Protein AF-A0A7S1RAP7-F1 (afdb_monomer_lite)

Organism: Alexandrium catenella (NCBI:txid2925)

Secondary structure (DSSP, 8-state):
-TTEEEEETTEEE-TTS-GGGG--TT-S----EEEE--HHHHHHHTT--HHHHHHHHHHHHHHGGGGHHHHHHHHHHGGG-SSHHHHHHHHHHHHHH--TT-HHHHHHHHHHHT-SSHHHHHHHHHHHHHHPPTT-HHHHHHHGGGGG-SSHHHH-

InterPro domains:
  IPR011989 Armadillo-like helical [G3DSA:1.25.10.10] (19-156)
  IPR016024 Armadillo-type fold [SSF48371] (42-155)

Foldseek 3Di:
DVFKFKDQPNDTDDPPDDPVVQDPDPDPDGDIDIGGHCVCLLCQCPVLPVVSLLVSLVVLLVCAQVNPLVSLVSLLVQLPPPDLVSNLSSLVSLLRRAALVDPSNVVSLLVQCPDPDVSSVLSSLSSLVSRDDVPRPSSCVSLVVQCPPPDPSSND

pLDDT: mean 91.18, std 7.58, range [53.53, 98.44]

Structure (mmCIF, N/CA/C/O backbone):
data_AF-A0A7S1RAP7-F1
#
_entry.id   AF-A0A7S1RAP7-F1
#
loop_
_atom_site.group_PDB
_atom_site.id
_atom_site.type_symbol
_atom_site.label_atom_id
_atom_site.label_alt_id
_atom_site.label_comp_id
_atom_site.label_asym_id
_atom_site.label_entity_id
_atom_site.label_seq_id
_atom_site.pdbx_PDB_ins_code
_atom_site.Cartn_x
_atom_site.Cartn_y
_atom_site.Cartn_z
_atom_site.occupancy
_atom_site.B_iso_or_equiv
_atom_site.auth_seq_id
_atom_site.auth_comp_id
_atom_site.auth_asym_id
_atom_site.auth_atom_id
_atom_site.pdbx_PDB_model_num
ATOM 1 N N . PRO A 1 1 ? -13.282 5.030 11.532 1.00 53.53 1 PRO A N 1
ATOM 2 C CA . PRO A 1 1 ? -12.925 4.184 10.369 1.00 53.53 1 PRO A CA 1
ATOM 3 C C . PRO A 1 1 ? -13.540 2.793 10.525 1.00 53.53 1 PRO A C 1
ATOM 5 O O . PRO A 1 1 ? -13.659 2.350 11.657 1.00 53.53 1 PRO A O 1
ATOM 8 N N . LYS A 1 2 ? -13.886 2.085 9.442 1.00 67.62 2 LYS A N 1
ATOM 9 C CA . LYS A 1 2 ? -14.510 0.740 9.513 1.00 67.62 2 LYS A CA 1
ATOM 10 C C . LYS A 1 2 ? -13.645 -0.354 10.165 1.00 67.62 2 LYS A C 1
ATOM 12 O O . LYS A 1 2 ? -14.084 -1.491 10.282 1.00 67.62 2 LYS A O 1
ATOM 17 N N . PHE A 1 3 ? -12.412 -0.019 10.530 1.00 70.75 3 PHE A N 1
ATOM 18 C CA . PHE A 1 3 ? -11.390 -0.931 11.033 1.00 70.75 3 PHE A CA 1
ATOM 19 C C . PHE A 1 3 ? -11.007 -0.641 12.479 1.00 70.75 3 PHE A C 1
ATOM 21 O O . PHE A 1 3 ? -9.949 -1.085 12.894 1.00 70.75 3 PHE A O 1
ATOM 28 N N . GLN A 1 4 ? -11.785 0.152 13.220 1.00 77.94 4 GLN A N 1
ATOM 29 C CA . GLN A 1 4 ? -11.445 0.538 14.587 1.00 77.94 4 GLN A CA 1
ATOM 30 C C . GLN A 1 4 ? -12.553 0.116 15.554 1.00 77.94 4 GLN A C 1
ATOM 32 O O . GLN A 1 4 ? -13.726 0.332 15.264 1.00 77.94 4 GLN A O 1
ATOM 37 N N . ALA A 1 5 ? -12.167 -0.440 16.695 1.00 83.44 5 ALA A N 1
ATOM 38 C CA . ALA A 1 5 ? -13.033 -0.700 17.836 1.00 83.44 5 ALA A CA 1
ATOM 39 C C . ALA A 1 5 ? -12.399 -0.060 19.073 1.00 83.44 5 ALA A C 1
ATOM 41 O O . ALA A 1 5 ? -11.180 -0.121 19.249 1.00 83.44 5 ALA A O 1
ATOM 42 N N . LEU A 1 6 ? -13.203 0.582 19.914 1.00 87.44 6 LEU A N 1
ATOM 43 C CA . LEU A 1 6 ? -12.732 1.144 21.175 1.00 87.44 6 LEU A CA 1
ATOM 44 C C . LEU A 1 6 ? -13.048 0.148 22.287 1.00 87.44 6 LEU A C 1
ATOM 46 O O . LEU A 1 6 ? -14.183 -0.295 22.392 1.00 87.44 6 LEU A O 1
ATOM 50 N N . LEU A 1 7 ? -12.062 -0.218 23.101 1.00 89.44 7 LEU A N 1
ATOM 51 C CA . LEU A 1 7 ? -12.239 -1.142 24.218 1.00 89.44 7 LEU A CA 1
ATOM 52 C C . LEU A 1 7 ? -12.009 -0.440 25.558 1.00 89.44 7 LEU A C 1
ATOM 54 O O . LEU A 1 7 ? -11.072 0.348 25.687 1.00 89.44 7 LEU A O 1
ATOM 58 N N . HIS A 1 8 ? -12.799 -0.787 26.572 1.00 89.56 8 HIS A N 1
ATOM 59 C CA . HIS A 1 8 ? -12.528 -0.493 27.981 1.00 89.56 8 HIS A CA 1
ATOM 60 C C . HIS A 1 8 ? -12.291 -1.818 28.720 1.00 89.56 8 HIS A C 1
ATOM 62 O O . HIS A 1 8 ? -13.194 -2.650 28.846 1.00 89.56 8 HIS A O 1
ATOM 68 N N . GLY A 1 9 ? -11.051 -2.065 29.154 1.00 87.25 9 GLY A N 1
ATOM 69 C CA . GLY A 1 9 ? -10.633 -3.401 29.588 1.00 87.25 9 GLY A CA 1
ATOM 70 C C . GLY A 1 9 ? -10.751 -4.410 28.439 1.00 87.25 9 GLY A C 1
ATOM 71 O O . GLY A 1 9 ? -10.025 -4.315 27.453 1.00 87.25 9 GLY A O 1
ATOM 72 N N . THR A 1 10 ? -11.673 -5.366 28.559 1.00 86.19 10 THR A N 1
ATOM 73 C CA . THR A 1 10 ? -11.987 -6.360 27.515 1.00 86.19 10 THR A CA 1
ATOM 74 C C . THR A 1 10 ? -13.326 -6.114 26.814 1.00 86.19 10 THR A C 1
ATOM 76 O O . THR A 1 10 ? -13.674 -6.869 25.907 1.00 86.19 10 THR A O 1
ATOM 79 N N . ALA A 1 11 ? -14.087 -5.094 27.222 1.00 87.62 11 ALA A N 1
ATOM 80 C CA . ALA A 1 11 ? -15.400 -4.787 26.663 1.00 87.62 11 ALA A CA 1
ATOM 81 C C . ALA A 1 11 ? -15.286 -3.806 25.492 1.00 87.62 11 ALA A C 1
ATOM 83 O O . ALA A 1 11 ? -14.575 -2.808 25.595 1.00 87.62 11 ALA A O 1
ATOM 84 N N . GLU A 1 12 ? -16.000 -4.074 24.398 1.00 89.12 12 GLU A N 1
ATOM 85 C CA . GLU A 1 12 ? -16.133 -3.133 23.284 1.00 89.12 12 GLU A CA 1
ATOM 86 C C . GLU A 1 12 ? -17.123 -2.021 23.634 1.00 89.12 12 GLU A C 1
ATOM 88 O O . GLU A 1 12 ? -18.211 -2.279 24.148 1.00 89.12 12 GLU A O 1
ATOM 93 N N . VAL A 1 13 ? -16.719 -0.782 23.366 1.00 89.19 13 VAL A N 1
ATOM 94 C CA . VAL A 1 13 ? -17.472 0.440 23.634 1.00 89.19 13 VAL A CA 1
ATOM 95 C C . VAL A 1 13 ? -18.263 0.803 22.375 1.00 89.19 13 VAL A C 1
ATOM 97 O O . VAL A 1 13 ? -17.648 1.104 21.345 1.00 89.19 13 VAL A O 1
ATOM 100 N N . PRO A 1 14 ? -19.607 0.791 22.423 1.00 87.56 14 PRO A N 1
ATOM 101 C CA . PRO A 1 14 ? -20.440 1.175 21.289 1.00 87.56 14 PRO A CA 1
ATOM 102 C C . PRO A 1 14 ? -20.191 2.623 20.854 1.00 87.56 14 PRO A C 1
ATOM 104 O O . PRO A 1 14 ? -20.021 3.507 21.690 1.00 87.56 14 PRO A O 1
ATOM 107 N N . GLU A 1 15 ? -20.273 2.904 19.549 1.00 82.75 15 GLU A N 1
ATOM 108 C CA . GLU A 1 15 ? -20.120 4.275 19.019 1.00 82.75 15 GLU A CA 1
ATOM 109 C C . GLU A 1 15 ? -21.159 5.268 19.577 1.00 82.75 15 GLU A C 1
ATOM 111 O O . GLU A 1 15 ? -20.955 6.479 19.519 1.00 82.75 15 GLU A O 1
ATOM 116 N N . THR A 1 16 ? -22.282 4.770 20.099 1.00 87.50 16 THR A N 1
ATOM 117 C CA . THR A 1 16 ? -23.372 5.577 20.664 1.00 87.50 16 THR A CA 1
ATOM 118 C C . THR A 1 16 ? -23.167 5.958 22.123 1.00 87.50 16 THR A C 1
ATOM 120 O O . THR A 1 16 ? -23.862 6.848 22.620 1.00 87.50 16 THR A O 1
ATOM 123 N N . ASP A 1 17 ? -22.261 5.280 22.821 1.00 89.12 17 ASP A N 1
ATOM 124 C CA . ASP A 1 17 ? -22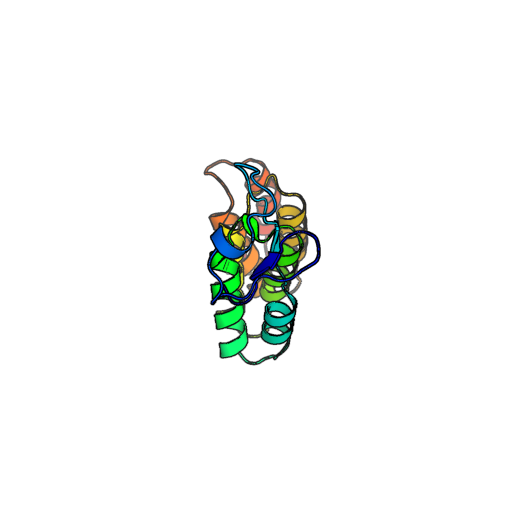.116 5.443 24.258 1.00 89.12 17 ASP A CA 1
ATOM 125 C C . ASP A 1 17 ? -21.268 6.670 24.580 1.00 89.12 17 ASP A C 1
ATOM 127 O O . ASP A 1 17 ? -20.271 6.980 23.923 1.00 89.12 17 ASP A O 1
ATOM 131 N N . ARG A 1 18 ? -21.663 7.391 25.631 1.00 85.94 18 ARG A N 1
ATOM 132 C CA . ARG A 1 18 ? -20.862 8.508 26.124 1.00 85.94 18 ARG A CA 1
ATOM 133 C C . ARG A 1 18 ? -19.712 7.984 26.978 1.00 85.94 18 ARG A C 1
ATOM 135 O O . ARG A 1 18 ? -19.898 7.098 27.806 1.00 85.94 18 ARG A O 1
ATOM 142 N N . ILE A 1 19 ? -18.541 8.598 26.829 1.00 82.25 19 ILE A N 1
ATOM 143 C CA . ILE A 1 19 ? -17.320 8.229 27.563 1.00 82.25 19 ILE A CA 1
ATOM 144 C C . ILE A 1 19 ? -17.509 8.299 29.091 1.00 82.25 19 ILE A C 1
ATOM 146 O O . ILE A 1 19 ? -16.968 7.465 29.811 1.00 82.25 19 ILE A O 1
ATOM 150 N N . ASP A 1 20 ? -18.299 9.253 29.596 1.00 84.62 20 ASP A N 1
ATOM 151 C CA . ASP A 1 20 ? -18.559 9.427 31.032 1.00 84.62 20 ASP A CA 1
ATOM 152 C C . ASP A 1 20 ? -19.369 8.279 31.652 1.00 84.62 20 ASP A C 1
ATOM 154 O O . ASP A 1 20 ? -19.248 8.032 32.849 1.00 84.62 20 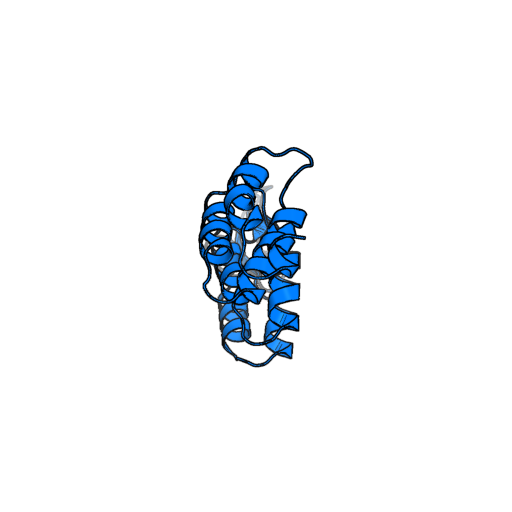ASP A O 1
ATOM 158 N N . ALA A 1 21 ? -20.123 7.520 30.850 1.00 86.62 21 ALA A N 1
ATOM 159 C CA . ALA A 1 21 ? -20.831 6.330 31.323 1.00 86.62 21 ALA A CA 1
ATOM 160 C C . ALA A 1 21 ? -19.885 5.188 31.745 1.00 86.62 21 ALA A C 1
ATOM 162 O O . ALA A 1 21 ? -20.306 4.281 32.457 1.00 86.62 21 ALA A O 1
ATOM 163 N N . TRP A 1 22 ? -18.616 5.244 31.331 1.00 85.75 22 TRP A N 1
ATOM 164 C CA . TRP A 1 22 ? -17.597 4.223 31.592 1.00 85.75 22 TRP A CA 1
ATOM 165 C C . TRP A 1 22 ? -16.610 4.630 32.701 1.00 85.75 22 TRP A C 1
ATOM 167 O O . TRP A 1 22 ? -15.641 3.920 32.964 1.00 85.75 22 TRP A O 1
ATOM 177 N N . ALA A 1 23 ? -16.842 5.765 33.368 1.00 83.38 23 ALA A N 1
ATOM 178 C CA . ALA A 1 23 ? -16.041 6.207 34.504 1.00 83.38 23 ALA A CA 1
ATOM 179 C C . ALA A 1 23 ? -16.481 5.494 35.794 1.00 83.38 23 ALA A C 1
ATOM 181 O O . ALA A 1 23 ? -17.446 5.893 36.447 1.00 83.38 23 ALA A O 1
ATOM 182 N N . GLU A 1 24 ? -15.777 4.430 36.183 1.00 71.75 24 GLU A N 1
ATOM 183 C CA . GLU A 1 24 ? -16.052 3.734 37.443 1.00 71.75 24 GLU A CA 1
ATOM 184 C C . GLU A 1 24 ? -15.458 4.470 38.662 1.00 71.75 24 GLU A C 1
ATOM 186 O O . GLU A 1 24 ? -14.290 4.859 38.689 1.00 71.75 24 GLU A O 1
ATOM 191 N N . GLY A 1 25 ? -16.261 4.603 39.723 1.00 65.44 25 GLY A N 1
ATOM 192 C CA . GLY A 1 25 ? -15.756 4.665 41.101 1.00 65.44 25 GLY A CA 1
ATOM 193 C C . GLY A 1 25 ? -14.949 5.899 41.522 1.00 65.44 25 GLY A C 1
ATOM 194 O O . GLY A 1 25 ? -14.144 5.787 42.442 1.00 65.44 25 GLY A O 1
ATOM 195 N N . GLY A 1 26 ? -15.150 7.067 40.904 1.00 66.94 26 GLY A N 1
ATOM 196 C CA . GLY A 1 26 ? -14.504 8.315 41.345 1.00 66.94 26 GLY A CA 1
ATOM 197 C C . GLY A 1 26 ? -13.032 8.451 40.940 1.00 66.94 26 GLY A C 1
ATOM 198 O O . GLY A 1 26 ? -12.330 9.300 41.483 1.00 66.94 26 GLY A O 1
ATOM 199 N N . SER A 1 27 ? -12.563 7.629 39.997 1.00 68.38 27 SER A N 1
ATOM 200 C CA . SER A 1 27 ? -11.304 7.877 39.295 1.00 68.38 27 SER A CA 1
ATOM 201 C C . SER A 1 27 ? -11.463 9.071 38.352 1.00 68.38 27 SER A C 1
ATOM 203 O O . SER A 1 27 ? -12.365 9.084 37.514 1.00 68.38 27 SER A O 1
ATOM 205 N N . ASP A 1 28 ? -10.540 10.030 38.421 1.00 80.56 28 ASP A N 1
ATOM 206 C CA . ASP A 1 28 ? -10.475 11.166 37.488 1.00 80.56 28 ASP A CA 1
ATOM 207 C C . ASP A 1 28 ? -9.982 10.757 36.083 1.00 80.56 28 ASP A C 1
ATOM 209 O O . ASP A 1 28 ? -9.824 11.596 35.196 1.00 80.56 28 ASP A O 1
ATOM 213 N N . THR A 1 29 ? -9.673 9.474 35.856 1.00 80.44 29 THR A N 1
ATOM 214 C CA . THR A 1 29 ? -9.136 8.971 34.584 1.00 80.44 29 THR A CA 1
ATOM 215 C C . THR A 1 29 ? -9.824 7.680 34.150 1.00 80.44 29 THR A C 1
ATOM 217 O O . THR A 1 29 ? -9.908 6.720 34.917 1.00 80.44 29 THR A O 1
ATOM 220 N N . VAL A 1 30 ? -10.247 7.650 32.882 1.00 86.31 30 VAL A N 1
ATOM 221 C CA . VAL A 1 30 ? -10.772 6.470 32.178 1.00 86.31 30 VAL A CA 1
ATOM 222 C C . VAL A 1 30 ? -9.815 6.133 31.042 1.00 86.31 30 VAL A C 1
ATOM 224 O O . VAL A 1 30 ? -9.386 7.023 30.307 1.00 86.31 30 VAL A O 1
ATOM 227 N N . SER A 1 31 ? -9.452 4.860 30.908 1.00 86.81 31 SER A N 1
ATOM 228 C CA . SER A 1 31 ? -8.505 4.401 29.887 1.00 86.81 31 SER A CA 1
ATOM 229 C C . SER A 1 31 ? -9.219 3.557 28.845 1.00 86.81 31 SER A C 1
ATOM 231 O O . SER A 1 31 ? -9.884 2.584 29.186 1.00 86.81 31 SER A O 1
ATOM 233 N N . PHE A 1 32 ? -9.022 3.885 27.571 1.00 88.44 32 PHE A N 1
ATOM 234 C CA . PHE A 1 32 ? -9.533 3.094 26.457 1.00 88.44 32 PHE A CA 1
ATOM 235 C C . PHE A 1 32 ? -8.389 2.589 25.584 1.00 88.44 32 PHE A C 1
ATOM 237 O O . PHE A 1 32 ? -7.374 3.264 25.413 1.00 88.44 32 PHE A O 1
ATOM 244 N N . THR A 1 33 ? -8.578 1.412 24.999 1.00 87.12 33 THR A N 1
ATOM 245 C CA . THR A 1 33 ? -7.673 0.826 24.009 1.00 87.12 33 THR A CA 1
ATOM 246 C C . THR A 1 33 ? -8.339 0.864 22.643 1.00 87.12 33 THR A C 1
ATOM 248 O O . THR A 1 33 ? -9.404 0.285 22.459 1.00 87.12 33 THR A O 1
ATOM 251 N N . LEU A 1 34 ? -7.716 1.523 21.668 1.00 82.75 34 LEU A N 1
ATOM 252 C CA . LEU A 1 34 ? -8.165 1.461 20.279 1.00 82.75 34 LEU A CA 1
ATOM 253 C C . LEU A 1 34 ? -7.590 0.203 19.616 1.00 82.75 34 LEU A C 1
ATOM 255 O O . LEU A 1 34 ? -6.373 0.073 19.488 1.00 82.75 34 LEU A O 1
ATOM 259 N N . VAL A 1 35 ? -8.455 -0.706 19.176 1.00 80.44 35 VAL A N 1
ATOM 260 C CA . VAL A 1 35 ? -8.078 -1.912 18.432 1.00 80.44 35 VAL A CA 1
ATOM 261 C C . VAL A 1 35 ? -8.360 -1.704 16.955 1.00 80.44 35 VAL A C 1
ATOM 263 O O . VAL A 1 35 ? -9.476 -1.361 16.569 1.00 80.44 35 VAL A O 1
ATOM 266 N N . LEU A 1 36 ? -7.346 -1.943 16.122 1.00 75.69 36 LEU A N 1
ATOM 267 C CA . LEU A 1 36 ? -7.487 -1.926 14.671 1.00 75.69 36 LEU A CA 1
ATOM 268 C C . LEU A 1 36 ? -7.672 -3.351 14.132 1.00 75.69 36 LEU A C 1
ATOM 270 O O . LEU A 1 36 ? -6.820 -4.209 14.357 1.0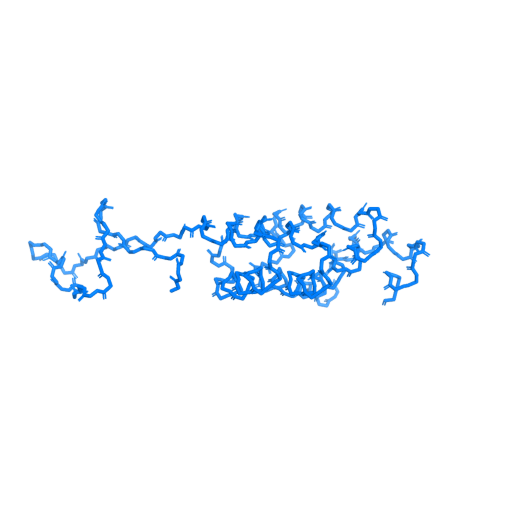0 75.69 36 LEU A O 1
ATOM 274 N N . THR A 1 37 ? -8.756 -3.609 13.393 1.00 82.44 37 THR A N 1
ATOM 275 C CA . THR A 1 37 ? -9.021 -4.903 12.737 1.00 82.44 37 THR A CA 1
ATOM 276 C C . THR A 1 37 ? -9.014 -4.755 11.216 1.00 82.44 37 THR A C 1
ATOM 278 O O . THR A 1 37 ? -9.801 -4.019 10.624 1.00 82.44 37 THR A O 1
ATOM 281 N N . LEU A 1 38 ? -8.110 -5.476 10.548 1.00 86.62 38 LEU A N 1
ATOM 282 C CA . LEU A 1 38 ? -7.910 -5.361 9.096 1.00 86.62 38 LEU A CA 1
ATOM 283 C C . LEU A 1 38 ? -8.620 -6.458 8.287 1.00 86.62 38 LEU A C 1
ATOM 285 O O . LEU A 1 38 ? -8.445 -6.528 7.075 1.00 86.62 38 LEU A O 1
ATOM 289 N N . ASP A 1 39 ? -9.439 -7.308 8.911 1.00 87.50 39 ASP A N 1
ATOM 290 C CA . ASP A 1 39 ? -10.080 -8.439 8.222 1.00 87.50 39 ASP A CA 1
ATOM 291 C C . ASP A 1 39 ? -11.045 -7.997 7.121 1.00 87.50 39 ASP A C 1
ATOM 293 O O . ASP A 1 39 ? -11.083 -8.589 6.042 1.00 87.50 39 ASP A O 1
ATOM 297 N N . SER A 1 40 ? -11.807 -6.931 7.365 1.00 86.12 40 SER A N 1
ATOM 298 C CA . SER A 1 40 ? -12.693 -6.357 6.350 1.00 86.12 40 SER A CA 1
ATOM 299 C C . SER A 1 40 ? -11.900 -5.752 5.188 1.00 86.12 40 SER A C 1
ATOM 301 O O . SER A 1 40 ? -12.312 -5.903 4.038 1.00 86.12 40 SER A O 1
ATOM 303 N N . ALA A 1 41 ? -10.749 -5.127 5.470 1.00 91.69 41 ALA A N 1
ATOM 304 C CA . ALA A 1 41 ? -9.843 -4.626 4.438 1.00 91.69 41 ALA A CA 1
ATOM 305 C C . ALA A 1 41 ? -9.281 -5.790 3.612 1.00 91.69 41 ALA A C 1
ATOM 307 O O . ALA A 1 41 ? -9.404 -5.785 2.392 1.00 91.69 41 ALA A O 1
ATOM 308 N N . ARG A 1 42 ? -8.765 -6.835 4.273 1.00 94.25 42 ARG A N 1
ATOM 309 C CA . ARG A 1 42 ? -8.254 -8.053 3.630 1.00 94.25 42 ARG A CA 1
ATOM 310 C C . ARG A 1 42 ? -9.295 -8.676 2.698 1.00 94.25 42 ARG A C 1
ATOM 312 O O . ARG A 1 42 ? -9.029 -8.828 1.512 1.00 94.25 42 ARG A O 1
ATOM 319 N N . LYS A 1 43 ? -10.510 -8.936 3.194 1.00 93.75 43 LYS A N 1
ATOM 320 C CA . LYS A 1 43 ? -11.607 -9.509 2.390 1.00 93.75 43 LYS A CA 1
ATOM 321 C C . LYS A 1 43 ? -11.969 -8.645 1.181 1.00 93.75 43 LYS A C 1
ATOM 323 O O . LYS A 1 43 ? -12.353 -9.171 0.140 1.00 93.75 43 LYS A O 1
ATOM 328 N N . ALA A 1 44 ? -11.908 -7.322 1.319 1.00 94.62 44 ALA A N 1
ATOM 329 C CA . ALA A 1 44 ? -12.174 -6.410 0.214 1.00 94.62 44 ALA A CA 1
ATOM 330 C C . ALA A 1 44 ? -11.042 -6.435 -0.828 1.00 94.62 44 ALA A C 1
ATOM 332 O O . ALA A 1 44 ? -11.337 -6.501 -2.022 1.00 94.62 44 ALA A O 1
ATOM 333 N N . LEU A 1 45 ? -9.779 -6.474 -0.388 1.00 96.25 45 LEU A N 1
ATOM 334 C CA . LEU A 1 45 ? -8.606 -6.604 -1.259 1.00 96.25 45 LEU A CA 1
ATOM 335 C C . LEU A 1 45 ? -8.580 -7.945 -2.019 1.00 96.25 45 LEU A C 1
ATOM 337 O O . LEU A 1 45 ? -8.258 -7.975 -3.203 1.00 96.25 45 LEU A O 1
ATOM 341 N N . GLU A 1 46 ? -9.006 -9.036 -1.380 1.00 95.19 46 GLU A N 1
ATOM 342 C CA . GLU A 1 46 ? -9.083 -10.388 -1.964 1.00 95.19 46 GLU A CA 1
ATOM 343 C C . GLU A 1 46 ? -10.298 -10.599 -2.883 1.00 95.19 46 GLU A C 1
ATOM 345 O O . GLU A 1 46 ? -10.412 -11.623 -3.550 1.00 95.19 46 GLU A O 1
ATOM 350 N N . SER A 1 47 ? -11.238 -9.652 -2.934 1.00 94.56 47 SER A N 1
ATOM 351 C CA . SER A 1 47 ? -12.520 -9.868 -3.617 1.00 94.56 47 SER A CA 1
ATOM 352 C C . SER A 1 47 ? -12.443 -9.879 -5.148 1.00 94.56 47 SER A C 1
ATOM 354 O O . SER A 1 47 ? -13.464 -10.129 -5.790 1.00 94.56 47 SER A O 1
ATOM 356 N N . HIS A 1 48 ? -11.282 -9.550 -5.733 1.00 92.06 48 HIS A N 1
ATOM 357 C CA . HIS A 1 48 ? -11.078 -9.322 -7.174 1.00 92.06 48 HIS A CA 1
ATOM 358 C C . HIS A 1 48 ? -12.090 -8.349 -7.808 1.00 92.06 48 HIS A C 1
ATOM 360 O O . HIS A 1 48 ? -12.272 -8.303 -9.025 1.00 92.06 48 HIS A O 1
ATOM 366 N N . ASN A 1 49 ? -12.765 -7.556 -6.977 1.00 97.31 49 ASN A N 1
ATOM 367 C CA . ASN A 1 49 ? -13.649 -6.495 -7.398 1.00 97.31 49 ASN A CA 1
ATOM 368 C C . ASN A 1 49 ? -12.886 -5.179 -7.267 1.00 97.31 49 ASN A C 1
ATOM 370 O O . ASN A 1 49 ? -12.654 -4.709 -6.152 1.00 97.31 49 ASN A O 1
ATOM 374 N N . ARG A 1 50 ? -12.537 -4.593 -8.417 1.00 97.56 50 ARG A N 1
ATOM 375 C CA . ARG A 1 50 ? -11.763 -3.350 -8.521 1.00 97.56 50 ARG A CA 1
ATOM 376 C C . ARG A 1 50 ? -12.254 -2.275 -7.555 1.00 97.56 50 ARG A C 1
ATOM 378 O O . ARG A 1 50 ? -11.453 -1.700 -6.831 1.00 97.56 50 ARG A O 1
ATOM 385 N N . ASP A 1 51 ? -13.557 -2.017 -7.512 1.00 97.56 51 ASP A N 1
ATOM 386 C CA . ASP A 1 51 ? -14.092 -0.918 -6.709 1.00 97.56 51 ASP A CA 1
ATOM 387 C C . ASP A 1 51 ? -13.948 -1.210 -5.211 1.00 97.56 51 ASP A C 1
ATOM 389 O O . ASP A 1 51 ? -13.525 -0.345 -4.448 1.00 97.56 51 ASP A O 1
ATOM 393 N N . ARG A 1 52 ? -14.200 -2.453 -4.777 1.00 96.88 52 ARG A N 1
ATOM 394 C CA . ARG A 1 52 ? -13.979 -2.856 -3.375 1.00 96.88 52 ARG A CA 1
ATOM 395 C C . ARG A 1 52 ? -12.506 -2.779 -2.983 1.00 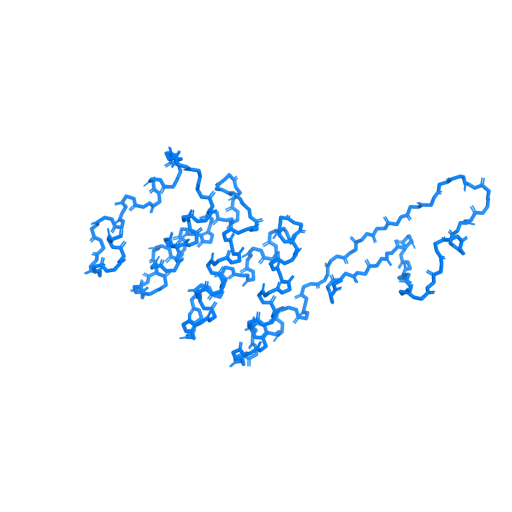96.88 52 ARG A C 1
ATOM 397 O O . ARG A 1 52 ? -12.210 -2.358 -1.866 1.00 96.88 52 ARG A O 1
ATOM 404 N N . GLN A 1 53 ? -11.604 -3.162 -3.884 1.00 98.12 53 GLN A N 1
ATOM 405 C CA . GLN A 1 53 ? -10.163 -3.062 -3.664 1.00 98.12 53 GLN A CA 1
ATOM 406 C C . GLN A 1 53 ? -9.735 -1.598 -3.515 1.00 98.12 53 GLN A C 1
ATOM 408 O O . GLN A 1 53 ? -9.042 -1.259 -2.558 1.00 98.12 53 GLN A O 1
ATOM 413 N N . LEU A 1 54 ? -10.205 -0.717 -4.404 1.00 98.00 54 LEU A N 1
ATOM 414 C CA . LEU A 1 54 ? -9.907 0.714 -4.345 1.00 98.00 54 LEU A CA 1
ATOM 415 C C . LEU A 1 54 ? -10.432 1.354 -3.054 1.00 98.00 54 LEU A C 1
ATOM 417 O O . LEU A 1 54 ? -9.667 2.033 -2.375 1.00 98.00 54 LEU A O 1
ATOM 421 N N . PHE A 1 55 ? -11.673 1.067 -2.650 1.00 94.88 55 PHE A N 1
ATOM 422 C CA . PHE A 1 55 ? -12.208 1.565 -1.378 1.00 94.88 55 PHE A CA 1
ATOM 423 C C . PHE A 1 55 ? -11.406 1.075 -0.166 1.00 94.88 55 PHE A C 1
ATOM 425 O O . PHE A 1 55 ? -11.172 1.835 0.772 1.00 94.88 55 PHE A O 1
ATOM 432 N N . ALA A 1 56 ? -10.957 -0.183 -0.172 1.00 95.06 56 ALA A N 1
ATOM 433 C CA . ALA A 1 56 ? -10.134 -0.710 0.912 1.00 95.06 56 ALA A CA 1
ATOM 434 C C . ALA A 1 56 ? -8.757 -0.034 0.969 1.00 95.06 56 ALA A C 1
ATOM 436 O O . ALA A 1 56 ? -8.291 0.293 2.058 1.00 95.06 56 ALA A O 1
ATOM 437 N N . LEU A 1 57 ? -8.129 0.220 -0.183 1.00 96.69 57 LEU A N 1
ATOM 438 C CA . LEU A 1 57 ? -6.869 0.963 -0.263 1.00 96.69 57 LEU A CA 1
ATOM 439 C C . LEU A 1 57 ? -7.024 2.401 0.250 1.00 96.69 57 LEU A C 1
ATOM 441 O O . LEU A 1 57 ? -6.184 2.856 1.021 1.00 96.69 57 LEU A O 1
ATOM 445 N N . GLU A 1 58 ? -8.109 3.092 -0.103 1.00 94.31 58 GLU A N 1
ATOM 446 C CA . GLU A 1 58 ? -8.415 4.432 0.419 1.00 94.31 58 GLU A CA 1
ATOM 447 C C . GLU A 1 58 ? -8.603 4.434 1.940 1.00 94.31 58 GLU A C 1
ATOM 449 O O . GLU A 1 58 ? -8.110 5.326 2.631 1.00 94.31 58 GLU A O 1
ATOM 454 N N . ASP A 1 59 ? -9.303 3.441 2.491 1.00 91.19 59 ASP A N 1
ATOM 455 C CA . ASP A 1 59 ? -9.487 3.349 3.938 1.00 91.19 59 ASP A CA 1
ATOM 456 C C . ASP A 1 59 ? -8.177 3.001 4.665 1.00 91.19 59 ASP A C 1
ATOM 458 O O . ASP A 1 59 ? -7.910 3.556 5.732 1.00 91.19 59 ASP A O 1
ATOM 462 N N . LEU A 1 60 ? -7.327 2.146 4.084 1.00 93.06 60 LEU A N 1
ATOM 463 C CA . LEU A 1 60 ? -5.985 1.860 4.605 1.00 93.06 60 LEU A CA 1
ATOM 464 C C . LEU A 1 60 ? -5.076 3.093 4.533 1.00 93.06 60 LEU A C 1
ATOM 466 O O . LEU A 1 60 ? -4.304 3.336 5.459 1.00 93.06 60 LEU A O 1
ATOM 470 N N . GLN A 1 61 ? -5.213 3.924 3.497 1.00 92.81 61 GLN A N 1
ATOM 471 C CA . GLN A 1 61 ? -4.477 5.183 3.383 1.00 92.81 61 GLN A CA 1
ATOM 472 C C . GLN A 1 61 ? -4.774 6.132 4.544 1.00 92.81 61 GLN A C 1
ATOM 474 O O . GLN A 1 61 ? -3.866 6.785 5.054 1.00 92.81 61 GLN A O 1
ATOM 479 N N . LYS A 1 62 ? -6.032 6.187 4.998 1.00 89.88 62 LYS A N 1
ATOM 480 C CA . LYS A 1 62 ? -6.444 7.027 6.135 1.00 89.88 62 LYS A CA 1
ATOM 481 C C . LYS A 1 62 ? -5.800 6.592 7.451 1.00 89.88 62 LYS A C 1
ATOM 483 O O . LYS A 1 62 ? -5.677 7.419 8.349 1.00 89.88 62 LYS A O 1
ATOM 488 N N . LEU A 1 63 ? -5.397 5.324 7.579 1.00 86.62 63 LEU A N 1
ATOM 489 C CA . LEU A 1 63 ? -4.615 4.868 8.731 1.00 86.62 63 LEU A CA 1
ATOM 490 C C . LEU A 1 63 ? -3.180 5.411 8.676 1.00 86.62 63 LEU A C 1
ATOM 492 O O . LEU A 1 63 ? -2.581 5.655 9.722 1.00 86.62 63 LEU A O 1
ATOM 496 N N . GLY A 1 64 ? -2.625 5.610 7.476 1.00 85.81 64 GLY A N 1
ATOM 497 C CA . GLY A 1 64 ? -1.247 6.058 7.283 1.00 85.81 64 GLY A CA 1
ATOM 498 C C . GLY A 1 64 ? -0.267 5.180 8.065 1.00 85.81 64 GLY A C 1
ATOM 499 O O . GLY A 1 64 ? -0.352 3.951 8.025 1.00 85.81 64 GLY A O 1
ATOM 500 N N . SER A 1 65 ? 0.620 5.808 8.839 1.00 83.94 65 SER A N 1
ATOM 501 C CA . SER A 1 65 ? 1.588 5.097 9.683 1.00 83.94 65 SER A CA 1
ATOM 502 C C . SER A 1 65 ? 0.981 4.359 10.879 1.00 83.94 65 SER A C 1
ATOM 504 O O . SER A 1 65 ? 1.670 3.555 11.500 1.00 83.94 65 SER A O 1
ATOM 506 N N . LEU A 1 66 ? -0.294 4.588 11.217 1.00 83.56 66 LEU A N 1
ATOM 507 C CA . LEU A 1 66 ? -0.974 3.877 12.310 1.00 83.56 66 LEU A CA 1
ATOM 508 C C . LEU A 1 66 ? -1.378 2.448 11.924 1.00 83.56 66 LEU A C 1
ATOM 510 O O . LEU A 1 66 ? -1.656 1.640 12.804 1.00 83.56 66 LEU A O 1
ATOM 514 N N . GLY A 1 67 ? -1.420 2.120 10.627 1.00 83.50 67 GLY A N 1
ATOM 515 C CA . GLY A 1 67 ? -1.808 0.785 10.159 1.00 83.50 67 GLY A CA 1
ATOM 516 C C . GLY A 1 67 ? -0.775 -0.309 10.465 1.00 83.50 67 GLY A C 1
ATOM 517 O O . GLY A 1 67 ? -1.128 -1.488 10.516 1.00 83.50 67 GLY A O 1
ATOM 518 N N . GLY A 1 68 ? 0.487 0.076 10.680 1.00 89.31 68 GLY A N 1
ATOM 519 C CA . GLY A 1 68 ? 1.585 -0.831 11.009 1.00 89.31 68 GLY A CA 1
ATOM 520 C C . GLY A 1 68 ? 1.871 -1.906 9.950 1.00 89.31 68 GLY A C 1
ATOM 521 O O . GLY A 1 68 ? 1.377 -1.871 8.820 1.00 89.31 68 GLY A O 1
ATOM 522 N N . SER A 1 69 ? 2.666 -2.899 10.357 1.00 91.56 69 SER A N 1
ATOM 523 C CA . SER A 1 69 ? 3.168 -4.007 9.528 1.00 91.56 69 SER A CA 1
ATOM 524 C C . SER A 1 69 ? 2.081 -4.749 8.737 1.00 91.56 69 SER A C 1
ATOM 526 O O . SER A 1 69 ? 2.220 -5.026 7.542 1.00 91.56 69 SER A O 1
ATOM 528 N N . ALA A 1 70 ? 0.946 -5.036 9.385 1.00 90.62 70 ALA A N 1
ATOM 529 C CA . ALA A 1 70 ? -0.141 -5.789 8.767 1.00 90.62 70 ALA A CA 1
ATOM 530 C C . ALA A 1 70 ? -0.788 -5.015 7.608 1.00 90.62 70 ALA A C 1
ATOM 532 O O . ALA A 1 70 ? -1.087 -5.596 6.563 1.00 90.62 70 ALA A O 1
ATOM 533 N N . ALA A 1 71 ? -0.971 -3.703 7.764 1.00 93.50 71 ALA A N 1
ATOM 534 C CA . ALA A 1 71 ? -1.517 -2.861 6.711 1.00 93.50 71 ALA A CA 1
ATOM 535 C C . ALA A 1 71 ? -0.503 -2.684 5.566 1.00 93.50 71 ALA A C 1
ATOM 537 O O . ALA A 1 71 ? -0.888 -2.789 4.402 1.00 93.50 71 ALA A O 1
ATOM 538 N N . ILE A 1 72 ? 0.787 -2.507 5.884 1.00 95.88 72 ILE A N 1
ATOM 539 C CA . ILE A 1 72 ? 1.880 -2.456 4.896 1.00 95.88 72 ILE A CA 1
ATOM 540 C C . ILE A 1 72 ? 1.901 -3.728 4.044 1.00 95.88 72 ILE A C 1
ATOM 542 O O . ILE A 1 72 ? 1.953 -3.647 2.819 1.00 95.88 72 ILE A O 1
ATOM 546 N N . THR A 1 73 ? 1.792 -4.900 4.672 1.00 95.19 73 THR A N 1
ATOM 547 C CA . THR A 1 73 ? 1.776 -6.193 3.973 1.00 95.19 73 THR A CA 1
ATOM 548 C C . THR A 1 73 ? 0.564 -6.323 3.048 1.00 95.19 73 THR A C 1
ATOM 550 O O . THR A 1 73 ? 0.703 -6.728 1.892 1.00 95.19 73 THR A O 1
ATOM 553 N N . LEU A 1 74 ? -0.626 -5.943 3.530 1.00 95.31 74 LEU A N 1
ATOM 554 C CA . LEU A 1 74 ? -1.854 -5.981 2.731 1.00 95.31 74 LEU A CA 1
ATOM 555 C C . LEU A 1 74 ? -1.763 -5.063 1.508 1.00 95.31 74 LEU A C 1
ATOM 557 O O . LEU A 1 74 ? -2.011 -5.515 0.391 1.00 95.31 74 LEU A O 1
ATOM 561 N N . VAL A 1 75 ? -1.356 -3.804 1.692 1.00 97.12 75 VAL A N 1
ATOM 562 C CA . VAL A 1 75 ? -1.183 -2.855 0.580 1.00 97.12 75 VAL A CA 1
ATOM 563 C C . VAL A 1 75 ? -0.069 -3.312 -0.360 1.00 97.12 75 VAL A C 1
ATOM 565 O O . VAL A 1 75 ? -0.234 -3.255 -1.576 1.00 97.12 75 VAL A O 1
ATOM 568 N N . GLY A 1 76 ? 1.033 -3.831 0.183 1.00 97.25 76 GLY A N 1
ATOM 569 C CA . GLY A 1 76 ? 2.152 -4.369 -0.585 1.00 97.25 76 GLY A CA 1
ATOM 570 C C . GLY A 1 76 ? 1.726 -5.464 -1.558 1.00 97.25 76 GLY A C 1
ATOM 571 O O . GLY A 1 76 ? 2.132 -5.428 -2.714 1.00 97.25 76 GLY A O 1
ATOM 572 N N . SER A 1 77 ? 0.840 -6.377 -1.145 1.00 96.62 77 SER A N 1
ATOM 573 C CA . SER A 1 77 ? 0.325 -7.437 -2.028 1.00 96.62 77 SER A CA 1
ATOM 574 C C . SER A 1 77 ? -0.418 -6.905 -3.264 1.00 96.62 77 SER A C 1
ATOM 576 O O . SER A 1 77 ? -0.432 -7.550 -4.312 1.00 96.62 77 SER A O 1
ATOM 578 N N . MET A 1 78 ? -0.986 -5.699 -3.175 1.00 98.31 78 MET A N 1
ATOM 579 C CA . MET A 1 78 ? -1.738 -5.068 -4.262 1.00 98.31 78 MET A CA 1
ATOM 580 C C . MET A 1 78 ? -0.840 -4.377 -5.296 1.00 98.31 78 MET A C 1
ATOM 582 O O . MET A 1 78 ? -1.320 -4.007 -6.365 1.00 98.31 78 MET A O 1
ATOM 586 N N . LEU A 1 79 ? 0.472 -4.255 -5.049 1.00 97.88 79 LEU A N 1
ATOM 587 C CA . LEU A 1 79 ? 1.430 -3.781 -6.060 1.00 97.88 79 LEU A CA 1
ATOM 588 C C . LEU A 1 79 ? 1.531 -4.729 -7.266 1.00 97.88 79 LEU A C 1
ATOM 590 O O . LEU A 1 79 ? 1.947 -4.304 -8.344 1.00 97.88 79 LEU A O 1
ATOM 594 N N . ALA A 1 80 ? 1.140 -5.993 -7.091 1.00 97.56 80 ALA A N 1
ATOM 595 C CA . ALA A 1 80 ? 1.099 -7.013 -8.135 1.00 97.56 80 ALA A CA 1
ATOM 596 C C . ALA A 1 80 ? -0.327 -7.351 -8.614 1.00 97.56 80 ALA A C 1
ATOM 598 O O . ALA A 1 80 ? -0.501 -8.308 -9.369 1.00 97.56 80 ALA A O 1
ATOM 599 N N . ASP A 1 81 ? -1.345 -6.579 -8.210 1.00 98.12 81 ASP A N 1
ATOM 600 C CA . ASP A 1 81 ? -2.732 -6.815 -8.627 1.00 98.12 81 ASP A CA 1
ATOM 601 C C . ASP A 1 81 ? -2.857 -6.799 -10.167 1.00 98.12 81 ASP A C 1
ATOM 603 O O . ASP A 1 81 ? -2.175 -6.010 -10.821 1.00 98.12 81 ASP A O 1
ATOM 607 N N . PRO A 1 82 ? -3.686 -7.645 -10.806 1.00 95.75 82 PRO A N 1
ATOM 608 C CA . PRO A 1 82 ? -3.856 -7.625 -12.262 1.00 95.75 82 PRO A CA 1
ATOM 609 C C . PRO A 1 82 ? -4.425 -6.300 -12.797 1.00 95.75 82 PRO A C 1
ATOM 611 O O . PRO A 1 82 ? -4.097 -5.895 -13.920 1.00 95.75 82 PRO A O 1
ATOM 614 N N . ASN A 1 83 ? -5.228 -5.586 -12.010 1.00 97.75 83 ASN A N 1
ATOM 615 C CA . ASN A 1 83 ? -5.819 -4.312 -12.380 1.00 97.75 83 ASN A CA 1
ATOM 616 C C . ASN A 1 83 ? -4.822 -3.150 -12.211 1.00 97.75 83 ASN A C 1
ATOM 618 O O . ASN A 1 83 ? -4.239 -2.938 -11.150 1.00 97.75 83 ASN A O 1
ATOM 622 N N . GLY A 1 84 ? -4.641 -2.357 -13.272 1.00 96.81 84 GLY A N 1
ATOM 623 C CA . GLY A 1 84 ? -3.697 -1.235 -13.271 1.00 96.81 84 GLY A CA 1
ATOM 624 C C . GLY A 1 84 ? -4.039 -0.115 -12.288 1.00 96.81 84 GLY A C 1
ATOM 625 O O . GLY A 1 84 ? -3.125 0.443 -11.682 1.00 96.81 84 GLY A O 1
ATOM 626 N N . ASP A 1 85 ? -5.326 0.172 -12.083 1.00 97.81 85 ASP A N 1
ATOM 627 C CA . ASP A 1 85 ? -5.764 1.219 -11.155 1.00 97.81 85 ASP A CA 1
ATOM 628 C C . ASP A 1 85 ? -5.507 0.804 -9.705 1.00 97.81 85 ASP A C 1
ATOM 630 O O . ASP A 1 85 ? -5.073 1.618 -8.889 1.00 97.81 85 ASP A O 1
ATOM 634 N N . VAL A 1 86 ? -5.723 -0.479 -9.394 1.00 98.44 86 VAL A N 1
ATOM 635 C CA . VAL A 1 86 ? -5.461 -1.046 -8.065 1.00 98.44 86 VAL A CA 1
ATOM 636 C C . VAL A 1 86 ? -3.966 -1.005 -7.758 1.00 98.44 86 VAL A C 1
ATOM 638 O O . VAL A 1 86 ? -3.593 -0.495 -6.703 1.00 98.44 86 VAL A O 1
ATOM 641 N N . ARG A 1 87 ? -3.100 -1.417 -8.698 1.00 97.88 87 ARG A N 1
ATOM 642 C CA . ARG A 1 87 ? -1.637 -1.289 -8.537 1.00 97.88 87 ARG A CA 1
ATOM 643 C C . ARG A 1 87 ? -1.207 0.154 -8.294 1.00 97.88 87 ARG A C 1
ATOM 645 O O . ARG A 1 87 ? -0.462 0.429 -7.355 1.00 97.88 87 ARG A O 1
ATOM 652 N N . ALA A 1 88 ? -1.684 1.086 -9.121 1.00 96.50 88 ALA A N 1
ATOM 653 C CA . ALA A 1 88 ? -1.328 2.498 -9.002 1.00 96.50 88 ALA A CA 1
ATOM 654 C C . ALA A 1 88 ? -1.780 3.094 -7.658 1.00 96.50 88 ALA A C 1
ATOM 656 O O . ALA A 1 88 ? -1.031 3.845 -7.026 1.00 96.50 88 ALA A O 1
ATOM 657 N N . SER A 1 89 ? -2.984 2.734 -7.202 1.00 97.62 89 SER A N 1
ATOM 658 C CA . SER A 1 89 ? -3.487 3.116 -5.884 1.00 97.62 89 SER A CA 1
ATOM 659 C C . SER A 1 89 ? -2.619 2.522 -4.772 1.00 97.62 89 SER A C 1
ATOM 661 O O . SER A 1 89 ? -2.134 3.264 -3.922 1.00 97.62 89 SER A O 1
ATOM 663 N N . ALA A 1 90 ? -2.302 1.226 -4.829 1.00 97.88 90 ALA A N 1
ATOM 664 C CA . ALA A 1 90 ? -1.460 0.554 -3.841 1.00 97.88 90 ALA A CA 1
ATOM 665 C C . ALA A 1 90 ? -0.075 1.202 -3.707 1.00 97.88 90 ALA A C 1
ATOM 667 O O . ALA A 1 90 ? 0.372 1.466 -2.592 1.00 97.88 90 ALA A O 1
ATOM 668 N N . GLY A 1 91 ? 0.574 1.544 -4.825 1.00 96.56 91 GLY A N 1
ATOM 669 C CA . GLY A 1 91 ? 1.860 2.246 -4.809 1.00 96.56 91 GLY A CA 1
ATOM 670 C C . GLY A 1 91 ? 1.781 3.619 -4.140 1.00 96.56 91 GLY A C 1
ATOM 671 O O . GLY A 1 91 ? 2.654 3.978 -3.350 1.00 96.56 91 GLY A O 1
ATOM 672 N N . ARG A 1 92 ? 0.706 4.375 -4.396 1.00 95.19 92 ARG A N 1
ATOM 673 C CA . ARG A 1 92 ? 0.460 5.667 -3.738 1.00 95.19 92 ARG A CA 1
ATOM 674 C C . ARG A 1 92 ? 0.214 5.505 -2.241 1.00 95.19 92 ARG A C 1
ATOM 676 O O . ARG A 1 92 ? 0.783 6.256 -1.456 1.00 95.19 92 ARG A O 1
ATOM 683 N N . VAL A 1 93 ? -0.628 4.548 -1.857 1.00 95.81 93 VAL A N 1
ATOM 684 C CA . VAL A 1 93 ? -0.978 4.292 -0.457 1.00 95.81 93 VAL A CA 1
ATOM 685 C C . VAL A 1 93 ? 0.256 3.854 0.322 1.00 95.81 93 VAL A C 1
ATOM 687 O O . VAL A 1 93 ? 0.565 4.473 1.340 1.00 95.81 93 VAL A O 1
ATOM 690 N N . LEU A 1 94 ? 1.027 2.894 -0.198 1.00 95.62 94 LEU A N 1
ATOM 691 C CA . LEU A 1 94 ? 2.283 2.457 0.413 1.00 95.62 94 LEU A CA 1
ATOM 692 C C . LEU A 1 94 ? 3.249 3.633 0.609 1.00 95.62 94 LEU A C 1
ATOM 694 O O . LEU A 1 94 ? 3.830 3.768 1.682 1.00 95.62 94 LEU A O 1
ATOM 698 N N . GLY A 1 95 ? 3.311 4.536 -0.379 1.00 91.19 95 GLY A N 1
ATOM 699 C CA . GLY A 1 95 ? 4.033 5.810 -0.336 1.00 91.19 95 GLY A CA 1
ATOM 700 C C . GLY A 1 95 ? 3.757 6.686 0.890 1.00 91.19 95 GLY A C 1
ATOM 701 O O . GLY A 1 95 ? 4.602 7.480 1.284 1.00 91.19 95 GLY A O 1
ATOM 702 N N . THR A 1 96 ? 2.579 6.542 1.500 1.00 89.31 96 THR A N 1
ATOM 703 C CA . THR A 1 96 ? 2.113 7.368 2.628 1.00 89.31 96 THR A CA 1
ATOM 704 C C . THR A 1 96 ? 2.094 6.642 3.973 1.00 89.31 96 THR A C 1
ATOM 706 O O . THR A 1 96 ? 1.859 7.271 5.003 1.00 89.31 96 THR A O 1
ATOM 709 N N . MET A 1 97 ? 2.321 5.326 3.990 1.00 89.38 97 MET A N 1
ATOM 710 C CA . MET A 1 97 ? 2.155 4.501 5.194 1.00 89.38 97 MET A CA 1
ATOM 711 C C . MET A 1 97 ? 3.422 4.353 6.035 1.00 89.38 97 MET A C 1
ATOM 713 O O . MET A 1 97 ? 3.338 3.926 7.181 1.00 89.38 97 MET A O 1
ATOM 717 N N . GLY A 1 98 ? 4.591 4.697 5.503 1.00 85.44 98 GLY A N 1
ATOM 718 C CA . GLY A 1 98 ? 5.846 4.470 6.207 1.00 85.44 98 GLY A CA 1
ATOM 719 C C . GLY A 1 98 ? 7.004 5.283 5.655 1.00 85.44 98 GLY A C 1
ATOM 720 O O . GLY A 1 98 ? 6.825 6.329 5.035 1.00 85.44 98 GLY A O 1
ATOM 721 N N . LYS A 1 99 ? 8.211 4.798 5.933 1.00 90.69 99 LYS A N 1
ATOM 722 C CA . LYS A 1 99 ? 9.488 5.362 5.479 1.00 90.69 99 LYS A CA 1
ATOM 723 C C . LYS A 1 99 ? 10.418 4.211 5.118 1.00 90.69 99 LYS A C 1
ATOM 725 O O . LYS A 1 99 ? 10.194 3.086 5.553 1.00 90.69 99 LYS A O 1
ATOM 730 N N . LEU A 1 100 ? 11.503 4.483 4.401 1.00 91.19 100 LEU A N 1
ATOM 731 C CA . LEU A 1 100 ? 12.470 3.441 4.028 1.00 91.19 100 LEU A CA 1
ATOM 732 C C . LEU A 1 100 ? 13.272 2.868 5.203 1.00 91.19 100 LEU A C 1
ATOM 734 O O . LEU A 1 100 ? 13.901 1.827 5.062 1.00 91.19 100 LEU A O 1
ATOM 738 N N . SER A 1 101 ? 13.229 3.497 6.378 1.00 88.75 101 SER A N 1
ATOM 739 C CA . SER A 1 101 ? 13.767 2.900 7.605 1.00 88.75 101 SER A CA 1
ATOM 740 C C . SER A 1 101 ? 12.909 1.749 8.148 1.00 88.75 101 SER A C 1
ATOM 742 O O . SER A 1 101 ? 13.350 1.048 9.054 1.00 88.75 101 SER A O 1
ATOM 744 N N . ASP A 1 102 ? 11.679 1.582 7.653 1.00 93.00 102 ASP A N 1
ATOM 745 C CA . ASP A 1 102 ? 10.779 0.504 8.055 1.00 93.00 102 ASP A CA 1
ATOM 746 C C . ASP A 1 102 ? 11.154 -0.800 7.330 1.00 93.00 102 ASP A C 1
ATOM 748 O O . ASP A 1 102 ? 11.217 -0.862 6.097 1.00 93.00 102 ASP A O 1
ATOM 752 N N . ALA A 1 103 ? 11.415 -1.850 8.110 1.00 94.56 103 ALA A N 1
ATOM 753 C CA . ALA A 1 103 ? 11.830 -3.148 7.596 1.00 94.56 103 ALA A CA 1
ATOM 754 C C . ALA A 1 103 ? 10.762 -3.785 6.693 1.00 94.56 103 ALA A C 1
ATOM 756 O O . ALA A 1 103 ? 11.113 -4.399 5.682 1.00 94.56 103 ALA A O 1
ATOM 757 N N . ASP A 1 104 ? 9.478 -3.596 7.005 1.00 95.62 104 ASP A N 1
ATOM 758 C CA . ASP A 1 104 ? 8.382 -4.186 6.234 1.00 95.62 104 ASP A CA 1
ATOM 759 C C . ASP A 1 104 ? 8.212 -3.477 4.890 1.00 95.62 104 ASP A C 1
ATOM 761 O O . ASP A 1 104 ? 8.048 -4.129 3.856 1.00 95.62 104 ASP A O 1
ATOM 765 N N . ILE A 1 105 ? 8.350 -2.146 4.876 1.00 96.00 105 ILE A N 1
ATOM 766 C CA . ILE A 1 105 ? 8.391 -1.354 3.639 1.00 96.00 105 ILE A CA 1
ATOM 767 C C . ILE A 1 105 ? 9.548 -1.821 2.755 1.00 96.00 105 ILE A C 1
ATOM 769 O O . ILE A 1 105 ? 9.354 -2.098 1.569 1.00 96.00 105 ILE A O 1
ATOM 773 N N . MET A 1 106 ? 10.750 -1.947 3.323 1.00 96.50 106 MET A N 1
ATOM 774 C CA . MET A 1 106 ? 11.932 -2.379 2.576 1.00 96.50 106 MET A CA 1
ATOM 775 C C . MET A 1 106 ? 11.777 -3.793 2.020 1.00 96.50 106 MET A C 1
ATOM 777 O O . MET A 1 106 ? 12.172 -4.046 0.881 1.00 96.50 106 MET A O 1
ATOM 781 N N . MET A 1 107 ? 11.188 -4.709 2.789 1.00 97.06 107 MET A N 1
ATOM 782 C CA . MET A 1 107 ? 10.906 -6.067 2.334 1.00 97.06 107 MET A CA 1
ATOM 783 C C . MET A 1 107 ? 9.921 -6.063 1.160 1.00 97.06 107 MET A C 1
ATOM 785 O O . MET A 1 107 ? 10.233 -6.626 0.109 1.00 97.06 107 MET A O 1
ATOM 789 N N . VAL A 1 108 ? 8.783 -5.370 1.293 1.00 97.69 108 VAL A N 1
ATOM 790 C CA . VAL A 1 108 ? 7.780 -5.242 0.224 1.00 97.69 108 VAL A CA 1
ATOM 791 C C . VAL A 1 108 ? 8.405 -4.662 -1.044 1.00 97.69 108 VAL A C 1
ATOM 793 O O . VAL A 1 108 ? 8.227 -5.230 -2.124 1.00 97.69 108 VAL A O 1
ATOM 796 N N . LEU A 1 109 ? 9.166 -3.571 -0.935 1.00 97.62 109 LEU A N 1
ATOM 797 C CA . LEU A 1 109 ? 9.809 -2.944 -2.089 1.00 97.62 109 LEU A CA 1
ATOM 798 C C . LEU A 1 109 ? 10.811 -3.884 -2.762 1.00 97.62 109 LEU A C 1
ATOM 800 O O . LEU A 1 109 ? 10.741 -4.053 -3.975 1.00 97.62 109 LEU A O 1
ATOM 804 N N . ARG A 1 110 ? 11.698 -4.546 -2.008 1.00 97.69 110 ARG A N 1
ATOM 805 C CA . ARG A 1 110 ? 12.680 -5.488 -2.579 1.00 97.69 110 ARG A CA 1
ATOM 806 C C . ARG A 1 110 ? 12.008 -6.609 -3.366 1.00 97.69 110 ARG A C 1
ATOM 808 O O . ARG A 1 110 ? 12.445 -6.912 -4.474 1.00 97.69 110 ARG A O 1
ATOM 815 N N . THR A 1 111 ? 10.932 -7.184 -2.830 1.00 97.62 111 THR A N 1
ATOM 816 C CA . THR A 1 111 ? 10.165 -8.228 -3.521 1.00 97.62 111 THR A CA 1
ATOM 817 C C . THR A 1 111 ? 9.592 -7.728 -4.848 1.00 97.62 111 THR A C 1
ATOM 819 O O . THR A 1 111 ? 9.716 -8.409 -5.864 1.00 97.62 111 THR A O 1
ATOM 822 N N . HIS A 1 112 ? 8.992 -6.536 -4.867 1.00 98.12 112 HIS A N 1
ATOM 823 C CA . HIS A 1 112 ? 8.292 -6.039 -6.055 1.00 98.12 112 HIS A CA 1
ATOM 824 C C . HIS A 1 112 ? 9.222 -5.390 -7.089 1.00 98.12 112 HIS A C 1
ATOM 826 O O . HIS A 1 112 ? 8.957 -5.491 -8.285 1.00 98.12 112 HIS A O 1
ATOM 832 N N . LEU A 1 113 ? 10.342 -4.798 -6.668 1.00 97.88 113 LEU A N 1
ATOM 833 C CA . LEU A 1 113 ? 11.386 -4.298 -7.571 1.00 97.88 113 LEU A CA 1
ATOM 834 C C . LEU A 1 113 ? 12.100 -5.447 -8.301 1.00 97.88 113 LEU A C 1
ATOM 836 O O . LEU A 1 113 ? 12.538 -5.268 -9.430 1.00 97.88 113 LEU A O 1
ATOM 840 N N . ALA A 1 114 ? 12.162 -6.645 -7.712 1.00 97.25 114 ALA A N 1
ATOM 841 C CA . ALA A 1 114 ? 12.711 -7.845 -8.351 1.00 97.25 114 ALA A CA 1
ATOM 842 C C . ALA A 1 114 ? 11.666 -8.667 -9.138 1.00 97.25 114 ALA A C 1
ATOM 844 O O . ALA A 1 114 ? 11.957 -9.773 -9.596 1.00 97.25 114 ALA A O 1
ATOM 845 N N . HIS A 1 115 ? 10.434 -8.167 -9.284 1.00 98.06 115 HIS A N 1
ATOM 846 C CA . HIS A 1 115 ? 9.339 -8.928 -9.882 1.00 98.06 115 HIS A CA 1
ATOM 847 C C . HIS A 1 115 ? 9.547 -9.175 -11.385 1.00 98.06 115 HIS A C 1
ATOM 849 O O . HIS A 1 115 ? 10.077 -8.330 -12.102 1.00 98.06 115 HIS A O 1
ATOM 855 N N . THR A 1 116 ? 9.079 -10.307 -11.914 1.00 97.12 116 THR A N 1
ATOM 856 C CA . THR A 1 116 ? 9.279 -10.680 -13.331 1.00 97.12 116 THR A CA 1
ATOM 857 C C . THR A 1 116 ? 8.518 -9.774 -14.301 1.00 97.12 116 THR A C 1
ATOM 859 O O . THR A 1 116 ? 9.004 -9.462 -15.390 1.00 97.12 116 THR A O 1
ATOM 862 N N . VAL A 1 117 ? 7.340 -9.301 -13.897 1.00 97.25 117 VAL A N 1
ATOM 863 C CA . VAL A 1 117 ? 6.492 -8.415 -14.703 1.00 97.25 117 VAL A CA 1
ATOM 864 C C . VAL A 1 117 ? 6.897 -6.953 -14.503 1.00 97.25 117 VAL A C 1
ATOM 866 O O . VAL A 1 117 ? 6.915 -6.453 -13.379 1.00 97.25 117 VAL A O 1
ATOM 869 N N . TRP A 1 118 ? 7.188 -6.258 -15.605 1.00 97.50 118 TRP A N 1
ATOM 870 C CA . TRP A 1 118 ? 7.736 -4.896 -15.596 1.00 97.50 118 TRP A CA 1
ATOM 871 C C . TRP A 1 118 ? 6.816 -3.855 -14.947 1.00 97.50 118 TRP A C 1
ATOM 873 O O . TRP A 1 118 ? 7.294 -2.936 -14.293 1.00 97.50 118 TRP A O 1
ATOM 883 N N . ASN A 1 119 ? 5.497 -3.996 -15.092 1.00 96.31 119 ASN A N 1
ATOM 884 C CA . ASN A 1 119 ? 4.533 -3.043 -14.539 1.00 96.31 119 ASN A CA 1
ATOM 885 C C . ASN A 1 119 ? 4.483 -3.090 -12.999 1.00 96.31 119 ASN A C 1
ATOM 887 O O . ASN A 1 119 ? 4.218 -2.070 -12.365 1.00 96.31 119 ASN A O 1
ATOM 891 N N . VAL A 1 120 ? 4.786 -4.242 -12.395 1.00 98.06 120 VAL A N 1
ATOM 892 C CA . VAL A 1 120 ? 4.920 -4.407 -10.943 1.00 98.06 120 VAL A CA 1
ATOM 893 C C . VAL A 1 120 ? 6.186 -3.711 -10.456 1.00 98.06 120 VAL A C 1
ATOM 895 O O . VAL A 1 120 ? 6.117 -2.919 -9.518 1.00 98.06 120 VAL A O 1
ATOM 898 N N . ARG A 1 121 ? 7.315 -3.912 -11.153 1.00 98.12 121 ARG A N 1
ATOM 899 C CA . ARG A 1 121 ? 8.570 -3.203 -10.854 1.00 98.12 121 ARG A CA 1
ATOM 900 C C . ARG A 1 121 ? 8.395 -1.691 -10.951 1.00 98.12 121 ARG A C 1
ATOM 902 O O . ARG A 1 121 ? 8.742 -0.976 -10.020 1.00 98.12 121 ARG A O 1
ATOM 909 N N . TRP A 1 122 ? 7.762 -1.218 -12.025 1.00 96.38 122 TRP A N 1
ATOM 910 C CA . TRP A 1 122 ? 7.441 0.197 -12.215 1.00 96.38 122 TRP A CA 1
ATOM 911 C C . TRP A 1 122 ? 6.592 0.765 -11.069 1.00 96.38 122 TRP A C 1
ATOM 913 O O . TRP A 1 122 ? 6.881 1.837 -10.5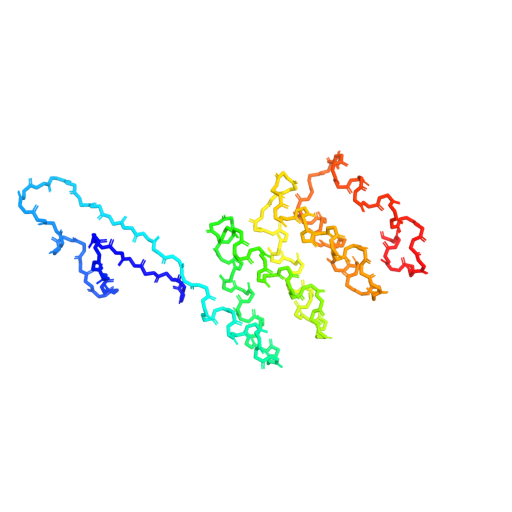41 1.00 96.38 122 TRP A O 1
ATOM 923 N N . THR A 1 123 ? 5.569 0.023 -10.636 1.00 96.25 123 THR A N 1
ATOM 924 C CA . THR A 1 123 ? 4.709 0.437 -9.516 1.00 96.25 123 THR A CA 1
ATOM 925 C C . THR A 1 123 ? 5.507 0.517 -8.210 1.00 96.25 123 THR A C 1
ATOM 927 O O . THR A 1 123 ? 5.324 1.456 -7.436 1.00 96.25 123 THR A O 1
ATOM 930 N N . ALA A 1 124 ? 6.433 -0.416 -7.976 1.00 97.00 124 ALA A N 1
ATOM 931 C CA . ALA A 1 124 ? 7.327 -0.375 -6.823 1.00 97.00 124 ALA A CA 1
ATOM 932 C C . ALA A 1 124 ? 8.297 0.820 -6.876 1.00 97.00 124 ALA A C 1
ATOM 934 O O . ALA A 1 124 ? 8.487 1.477 -5.852 1.00 97.00 124 ALA A O 1
ATOM 935 N N . CYS A 1 125 ? 8.835 1.177 -8.051 1.00 95.44 125 CYS A N 1
ATOM 936 C CA . CYS A 1 125 ? 9.609 2.414 -8.234 1.00 95.44 125 CYS A CA 1
ATOM 937 C C . CYS A 1 125 ? 8.775 3.653 -7.883 1.00 95.44 125 CYS A C 1
ATOM 939 O O . CYS A 1 125 ? 9.240 4.552 -7.180 1.00 95.44 125 CYS A O 1
ATOM 941 N N . HIS A 1 126 ? 7.518 3.691 -8.329 1.00 92.62 126 HIS A N 1
ATOM 942 C CA . HIS A 1 126 ? 6.611 4.791 -8.016 1.00 92.62 126 HIS A CA 1
ATOM 943 C C . HIS A 1 126 ? 6.300 4.874 -6.511 1.00 92.62 126 HIS A C 1
ATOM 945 O O . HIS A 1 126 ? 6.263 5.969 -5.950 1.00 92.62 126 HIS A O 1
ATOM 951 N N . ALA A 1 127 ? 6.102 3.738 -5.837 1.00 94.81 127 ALA A N 1
ATOM 952 C CA . ALA A 1 127 ? 5.918 3.696 -4.385 1.00 94.81 127 ALA A CA 1
ATOM 953 C C . ALA A 1 127 ? 7.166 4.205 -3.647 1.00 94.81 127 ALA A C 1
ATOM 955 O O . ALA A 1 127 ? 7.062 5.044 -2.752 1.00 94.81 127 ALA A O 1
ATOM 956 N N . LEU A 1 128 ? 8.350 3.759 -4.079 1.00 94.88 128 LEU A N 1
ATOM 957 C CA . LEU A 1 128 ? 9.637 4.195 -3.543 1.00 94.88 128 LEU A CA 1
ATOM 958 C C . LEU A 1 128 ? 9.822 5.714 -3.660 1.00 94.88 128 LEU A C 1
ATOM 960 O O . LEU A 1 128 ? 10.269 6.342 -2.704 1.00 94.88 128 LEU A O 1
ATOM 964 N N . ARG A 1 129 ? 9.402 6.331 -4.772 1.00 90.19 129 ARG A N 1
ATOM 965 C CA . ARG A 1 129 ? 9.425 7.796 -4.937 1.00 90.19 129 ARG A CA 1
ATOM 966 C C . ARG A 1 129 ? 8.596 8.533 -3.879 1.00 90.19 129 ARG A C 1
ATOM 968 O O . ARG A 1 129 ? 8.965 9.638 -3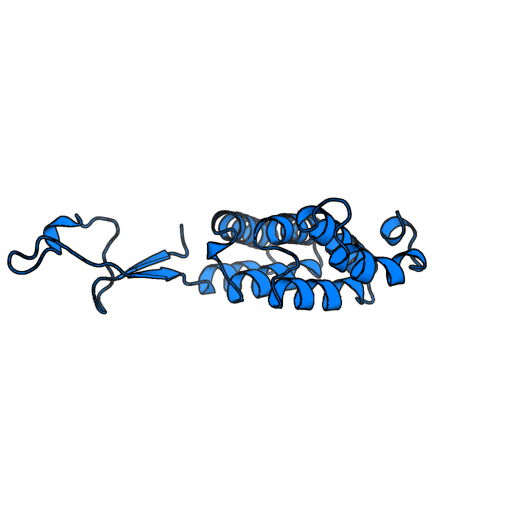.497 1.00 90.19 129 ARG A O 1
ATOM 975 N N . GLY A 1 130 ? 7.481 7.953 -3.434 1.00 89.75 130 GLY A N 1
ATOM 976 C CA . GLY A 1 130 ? 6.653 8.528 -2.369 1.00 89.75 130 GLY A CA 1
ATOM 977 C C . GLY A 1 130 ? 7.274 8.396 -0.974 1.00 89.75 130 GLY A C 1
ATOM 978 O O . GLY A 1 130 ? 7.014 9.234 -0.119 1.00 89.75 130 GLY A O 1
ATOM 979 N N . LEU A 1 131 ? 8.106 7.371 -0.766 1.00 92.12 131 LEU A N 1
ATOM 980 C CA . LEU A 1 131 ? 8.739 7.050 0.519 1.00 92.12 131 LEU A CA 1
ATOM 981 C C . LEU A 1 131 ? 10.085 7.748 0.731 1.00 92.12 131 LEU A C 1
ATOM 983 O O . LEU A 1 131 ? 10.448 8.035 1.870 1.00 92.12 131 LEU A O 1
ATOM 987 N N . ALA A 1 132 ? 10.842 7.946 -0.348 1.00 91.19 132 ALA A N 1
ATOM 988 C CA . ALA A 1 132 ? 12.221 8.404 -0.296 1.00 91.19 132 ALA A CA 1
ATOM 989 C C . ALA A 1 132 ? 12.322 9.926 -0.145 1.00 91.19 132 ALA A C 1
ATOM 991 O O . ALA A 1 132 ? 11.738 10.687 -0.923 1.00 91.19 132 ALA A O 1
ATOM 992 N N . ALA A 1 133 ? 13.160 10.382 0.783 1.00 88.31 133 ALA A N 1
ATOM 993 C CA . ALA A 1 133 ? 13.648 11.754 0.748 1.00 88.31 133 ALA A CA 1
ATOM 994 C C . ALA A 1 133 ? 14.604 11.956 -0.452 1.00 88.31 133 ALA A C 1
ATOM 996 O O . ALA A 1 133 ? 15.295 11.017 -0.866 1.00 88.31 133 ALA A O 1
ATOM 997 N N . PRO A 1 134 ? 14.706 13.177 -1.016 1.00 83.25 134 PRO A N 1
ATOM 998 C CA . PRO A 1 134 ? 15.691 13.462 -2.056 1.00 83.25 134 PRO A CA 1
ATOM 999 C C . PRO A 1 134 ? 17.106 13.100 -1.591 1.00 83.25 134 PRO A C 1
ATOM 1001 O O . PRO A 1 134 ? 17.560 13.567 -0.548 1.00 83.25 134 PRO A O 1
ATOM 1004 N N . GLY A 1 135 ? 17.809 12.272 -2.365 1.00 82.25 135 GLY A N 1
ATOM 1005 C CA . GLY A 1 135 ? 19.169 11.849 -2.027 1.00 82.25 135 GLY A CA 1
ATOM 1006 C C . GLY A 1 135 ? 19.264 10.727 -0.984 1.00 82.25 135 GLY A C 1
ATOM 1007 O O . GLY A 1 135 ? 20.360 10.441 -0.505 1.00 82.25 135 GLY A O 1
ATOM 1008 N N . GLU A 1 136 ? 18.157 10.076 -0.620 1.00 93.56 136 GLU A N 1
ATOM 1009 C CA . GLU A 1 136 ? 18.180 8.985 0.353 1.00 93.56 136 GLU A CA 1
ATOM 1010 C C . GLU A 1 136 ? 18.917 7.751 -0.192 1.00 93.56 136 GLU A C 1
ATOM 1012 O O . GLU A 1 136 ? 18.502 7.125 -1.169 1.00 93.56 136 GLU A O 1
ATOM 1017 N N . LYS A 1 137 ? 20.025 7.381 0.464 1.00 94.31 137 LYS A N 1
ATOM 1018 C CA . LYS A 1 137 ? 20.923 6.302 0.018 1.00 94.31 137 LYS A CA 1
ATOM 1019 C C . LYS A 1 137 ? 20.206 4.960 -0.150 1.00 94.31 137 LYS A C 1
ATOM 1021 O O . LYS A 1 137 ? 20.432 4.275 -1.141 1.00 94.31 137 LYS A O 1
ATOM 1026 N N . ALA A 1 138 ? 19.314 4.612 0.781 1.00 93.81 138 ALA A N 1
ATOM 1027 C CA . ALA A 1 138 ? 18.555 3.363 0.725 1.00 93.81 138 ALA A CA 1
ATOM 1028 C C . ALA A 1 138 ? 17.687 3.270 -0.542 1.00 93.81 138 ALA A C 1
ATOM 1030 O O . ALA A 1 138 ? 17.567 2.197 -1.127 1.00 93.81 138 ALA A O 1
ATOM 1031 N N . ALA A 1 139 ? 17.127 4.394 -1.002 1.00 94.81 139 ALA A N 1
ATOM 1032 C CA . ALA A 1 139 ? 16.378 4.439 -2.252 1.00 94.81 139 ALA A CA 1
ATOM 1033 C C . ALA A 1 139 ? 17.288 4.217 -3.465 1.00 94.81 139 ALA A C 1
ATOM 1035 O O . ALA A 1 139 ? 16.937 3.451 -4.358 1.00 94.81 139 ALA A O 1
ATOM 1036 N N . MET A 1 140 ? 18.472 4.839 -3.484 1.00 93.62 140 MET A N 1
ATOM 1037 C CA . MET A 1 140 ? 19.438 4.645 -4.572 1.00 93.62 140 MET A CA 1
ATOM 1038 C C . MET A 1 140 ? 19.893 3.187 -4.676 1.00 93.62 140 MET A C 1
ATOM 1040 O O . MET A 1 140 ? 19.902 2.639 -5.771 1.00 93.62 140 MET A O 1
ATOM 1044 N N . GLU A 1 141 ? 20.195 2.545 -3.544 1.00 95.19 141 GLU A N 1
ATOM 1045 C CA . GLU A 1 141 ? 20.593 1.128 -3.491 1.00 95.19 141 GLU A CA 1
ATOM 1046 C C . GLU A 1 141 ? 19.493 0.193 -4.028 1.00 95.19 141 GLU A C 1
ATOM 1048 O O . GLU A 1 141 ? 19.787 -0.845 -4.616 1.00 95.19 141 GLU A O 1
ATOM 1053 N N . LEU A 1 142 ? 18.217 0.551 -3.844 1.00 95.81 142 LEU A N 1
ATOM 1054 C CA . LEU A 1 142 ? 17.087 -0.200 -4.398 1.00 95.81 142 LEU A CA 1
ATOM 1055 C C . LEU A 1 142 ? 16.892 0.029 -5.905 1.00 95.81 142 LEU A C 1
ATOM 1057 O O . LEU A 1 142 ? 16.438 -0.881 -6.596 1.00 95.81 142 LEU A O 1
ATOM 1061 N N . LEU A 1 143 ? 17.206 1.227 -6.404 1.00 94.69 143 LEU A N 1
ATOM 1062 C CA . LEU A 1 143 ? 17.001 1.617 -7.804 1.00 94.69 143 LEU A CA 1
ATOM 1063 C C . LEU A 1 143 ? 18.178 1.265 -8.716 1.00 94.69 143 LEU A C 1
ATOM 1065 O O . LEU A 1 143 ? 17.969 1.066 -9.909 1.00 94.69 143 LEU A O 1
ATOM 1069 N N . GLU A 1 144 ? 19.397 1.160 -8.185 1.00 95.19 144 GLU A N 1
ATOM 1070 C CA . GLU A 1 144 ? 20.610 0.875 -8.963 1.00 95.19 144 GLU A CA 1
ATOM 1071 C C . GLU A 1 144 ? 20.470 -0.345 -9.900 1.00 95.19 144 GLU A C 1
ATOM 1073 O O . GLU A 1 144 ? 20.792 -0.211 -11.086 1.00 95.19 144 GLU A O 1
ATOM 1078 N N . PRO A 1 145 ? 19.911 -1.498 -9.471 1.00 95.19 145 PRO A N 1
ATOM 1079 C CA . PRO A 1 145 ? 19.729 -2.645 -10.364 1.00 95.19 145 PRO A CA 1
ATOM 1080 C C . PRO A 1 145 ? 18.761 -2.378 -11.527 1.00 95.19 145 PRO A C 1
ATOM 1082 O O . PRO A 1 145 ? 18.847 -3.035 -12.565 1.00 95.19 145 PRO A O 1
ATOM 1085 N N . LEU A 1 146 ? 17.839 -1.424 -11.367 1.00 96.94 146 LEU A N 1
ATOM 1086 C CA . LEU A 1 146 ? 16.786 -1.116 -12.336 1.00 96.94 146 LEU A CA 1
ATOM 1087 C C . LEU A 1 146 ? 17.217 -0.118 -13.412 1.00 96.94 146 LEU A C 1
ATOM 1089 O O . LEU A 1 146 ? 16.540 0.001 -14.430 1.00 96.94 146 LEU A O 1
ATOM 1093 N N . LEU A 1 147 ? 18.382 0.519 -13.273 1.00 95.44 147 LEU A N 1
ATOM 1094 C CA . LEU A 1 147 ? 18.953 1.367 -14.328 1.00 95.44 147 LEU A CA 1
ATOM 1095 C C . LEU A 1 147 ? 19.215 0.588 -15.629 1.00 95.44 147 LEU A C 1
ATOM 1097 O O . LEU A 1 147 ? 19.214 1.165 -16.714 1.00 95.44 147 LEU A O 1
ATOM 1101 N N . ASN A 1 148 ? 19.393 -0.732 -15.521 1.00 95.62 148 ASN A N 1
ATOM 1102 C CA . ASN A 1 148 ? 19.575 -1.650 -16.645 1.00 95.62 148 ASN A CA 1
ATOM 1103 C C . ASN A 1 148 ? 18.345 -2.544 -16.891 1.00 95.62 148 ASN A C 1
ATOM 1105 O O . ASN A 1 148 ? 18.464 -3.582 -17.543 1.00 95.62 148 ASN A O 1
ATOM 1109 N N . ASP A 1 149 ? 17.170 -2.177 -16.366 1.00 98.12 149 ASP A N 1
ATOM 1110 C CA . ASP A 1 149 ? 15.949 -2.966 -16.537 1.00 98.12 149 ASP A CA 1
ATOM 1111 C C . ASP A 1 149 ? 15.634 -3.194 -18.026 1.00 98.12 149 ASP A C 1
ATOM 1113 O O . ASP A 1 149 ? 15.763 -2.257 -18.817 1.00 98.12 149 ASP A O 1
ATOM 1117 N N . PRO A 1 150 ? 15.195 -4.390 -18.461 1.00 96.81 150 PRO A N 1
ATOM 1118 C CA . PRO A 1 150 ? 14.867 -4.630 -19.868 1.00 96.81 150 PRO A CA 1
ATOM 1119 C C . PRO A 1 150 ? 13.759 -3.706 -20.397 1.00 96.81 150 PRO A C 1
ATOM 1121 O O . PRO A 1 150 ? 13.750 -3.364 -21.582 1.00 96.81 150 PRO A O 1
ATOM 1124 N N . HIS A 1 151 ? 12.839 -3.263 -19.541 1.00 97.88 151 HIS A N 1
ATOM 1125 C CA . HIS A 1 151 ? 11.720 -2.417 -19.924 1.00 97.88 151 HIS A CA 1
ATOM 1126 C C . HIS A 1 151 ? 12.039 -0.931 -19.713 1.00 97.88 151 HIS A C 1
ATOM 1128 O O . HIS A 1 151 ? 12.369 -0.508 -18.609 1.00 97.88 151 HIS A O 1
ATOM 1134 N N . SER A 1 152 ? 11.875 -0.107 -20.754 1.00 96.31 152 SER A N 1
ATOM 1135 C CA . SER A 1 152 ? 12.247 1.319 -20.716 1.00 96.31 152 SER A CA 1
ATOM 1136 C C . SER A 1 152 ? 11.537 2.108 -19.627 1.00 96.31 152 SER A C 1
ATOM 1138 O O . SER A 1 152 ? 12.195 2.845 -18.910 1.00 96.31 152 SER A O 1
ATOM 1140 N N . ALA A 1 153 ? 10.234 1.884 -19.438 1.00 94.31 153 ALA A N 1
ATOM 1141 C CA . ALA A 1 153 ? 9.470 2.599 -18.417 1.00 94.31 153 ALA A CA 1
ATOM 1142 C C . ALA A 1 153 ? 10.014 2.399 -16.991 1.00 94.31 153 ALA A C 1
ATOM 1144 O O . ALA A 1 153 ? 9.786 3.249 -16.148 1.00 94.31 153 ALA A O 1
ATOM 1145 N N . VAL A 1 154 ? 10.695 1.281 -16.706 1.00 96.38 154 VAL A N 1
ATOM 1146 C CA . VAL A 1 154 ? 11.285 1.019 -15.380 1.00 96.38 154 VAL A CA 1
ATOM 1147 C C . VAL A 1 154 ? 12.624 1.750 -15.208 1.00 96.38 154 VAL A C 1
ATOM 1149 O O . VAL A 1 154 ? 13.017 2.027 -14.080 1.00 96.38 154 VAL A O 1
ATOM 1152 N N . ARG A 1 155 ? 13.309 2.065 -16.316 1.00 94.44 155 ARG A N 1
ATOM 1153 C CA . ARG A 1 155 ? 14.588 2.790 -16.321 1.00 94.44 155 ARG A CA 1
ATOM 1154 C C . ARG A 1 155 ? 14.431 4.314 -16.220 1.00 94.44 155 ARG A C 1
ATOM 1156 O O . ARG A 1 155 ? 15.403 4.973 -15.865 1.00 94.44 155 ARG A O 1
ATOM 1163 N N . GLU A 1 156 ? 13.271 4.850 -16.611 1.00 85.06 156 GLU A N 1
ATOM 1164 C CA . GLU A 1 156 ? 12.925 6.288 -16.604 1.00 85.06 156 GLU A CA 1
ATOM 1165 C C . GLU A 1 156 ? 12.448 6.776 -15.229 1.00 85.06 156 GLU A C 1
ATOM 1167 O O . GLU A 1 156 ? 12.890 7.875 -14.822 1.00 85.06 156 GLU A O 1
#

Radius of gyration: 19.29 Å; chains: 1; bounding box: 44×24×62 Å

Sequence (156 aa):
PKFQALLHGTAEVPETDRIDAWAEGGSDTVSFTLVLTLDSARKALESHNRDRQLFALEDLQKLGSLGGSAAITLVGSMLADPNGDVRASAGRVLGTMGKLSDADIMMVLRTHLAHTVWNVRWTACHALRGLAAPGEKAAMELLEPLLNDPHSAVRE